Protein AF-A0A950DI48-F1 (afdb_monomer)

Sequence (124 aa):
MPILVRPEGGKWQRANDVQFVAEAELQKMLYEAPELVSQDRPAVFIKEAGLPGSGYTDLLGIDSEGNVLIVETKLAKDPEVRRKVIGQILEYAAYLWKMSFHEFDGIFRAKKGSRLPNFGLTKT

Radius of gyration: 17.04 Å; Cα contacts (8 Å, |Δi|>4): 147; chains: 1; bounding box: 50×27×45 Å

Foldseek 3Di:
DWDWDADVVGDIDTDPPDDDPDLVVVLVVCQVPVCVVVVPFDKHWFAQQQQVPLGTFRIWMATLQGDTDGDHGDRPPDVVRVVVVVVSVVSVCVSCPPDDPVVVQVSVCVGVVDGDDCSVPDDD

Nearest PDB structures (foldseek):
  5gkh-assembly1_B  TM=6.323E-01  e=1.831E-02  Thermococcus kodakarensis KOD1
  9bkj-assembly1_R  TM=3.303E-01  e=6.992E+00  Homo sapiens
  1hpu-assembly2_B  TM=2.999E-01  e=6.992E+00  Escherichia coli

Structure (mmCIF, N/CA/C/O backbone):
data_AF-A0A950DI48-F1
#
_entry.id   AF-A0A950DI48-F1
#
loop_
_atom_site.group_PDB
_atom_site.id
_atom_site.type_symbol
_atom_site.label_atom_id
_atom_site.label_alt_id
_atom_site.label_comp_id
_atom_site.label_asym_id
_atom_site.label_entity_id
_atom_site.label_seq_id
_atom_site.pdbx_PDB_ins_code
_atom_site.Cartn_x
_atom_site.Cartn_y
_atom_site.Cartn_z
_atom_site.occupancy
_atom_site.B_iso_or_equiv
_atom_site.auth_seq_id
_atom_site.auth_comp_id
_atom_site.auth_asym_id
_atom_site.auth_atom_id
_atom_site.pdbx_PDB_model_num
ATOM 1 N N . MET A 1 1 ? -19.616 6.322 15.580 1.00 55.53 1 MET A N 1
ATOM 2 C CA . MET A 1 1 ? -20.819 6.198 14.728 1.00 55.53 1 MET A CA 1
ATOM 3 C C . MET A 1 1 ? -21.132 4.712 14.615 1.00 55.53 1 MET A C 1
ATOM 5 O O . MET A 1 1 ? -20.210 3.987 14.276 1.00 55.53 1 MET A O 1
ATOM 9 N N . PRO A 1 2 ? -22.320 4.218 15.004 1.00 71.31 2 PRO A N 1
ATOM 10 C CA . PRO A 1 2 ? -22.604 2.783 14.972 1.00 71.31 2 PRO A CA 1
ATOM 11 C C . PRO A 1 2 ? -22.914 2.313 13.543 1.00 71.31 2 PRO A C 1
ATOM 13 O O . PRO A 1 2 ? -23.786 2.880 12.890 1.00 71.31 2 PRO A O 1
ATOM 16 N N . ILE A 1 3 ? -22.221 1.272 13.078 1.00 79.88 3 ILE A N 1
ATOM 17 C CA . ILE A 1 3 ? -22.550 0.569 11.830 1.00 79.88 3 ILE A CA 1
ATOM 18 C C . ILE A 1 3 ? -23.556 -0.544 12.164 1.00 79.88 3 ILE A C 1
ATOM 20 O O . ILE A 1 3 ? -23.401 -1.251 13.161 1.00 79.88 3 ILE A O 1
ATOM 24 N N . LEU A 1 4 ? -24.609 -0.686 11.356 1.00 87.25 4 LEU A N 1
ATOM 25 C CA . LEU A 1 4 ? -25.607 -1.755 11.464 1.00 87.25 4 LEU A CA 1
ATOM 26 C C . LEU A 1 4 ? -25.509 -2.646 10.222 1.00 87.25 4 LEU A C 1
ATOM 28 O O . LEU A 1 4 ? -25.507 -2.144 9.102 1.00 87.25 4 LEU A O 1
ATOM 32 N N . VAL A 1 5 ? -25.456 -3.961 10.420 1.00 87.00 5 VAL A N 1
ATOM 33 C CA . VAL A 1 5 ? -25.380 -4.971 9.355 1.00 87.00 5 VAL A CA 1
ATOM 34 C C . VAL A 1 5 ? -26.619 -5.855 9.420 1.00 87.00 5 VAL A C 1
ATOM 36 O O . VAL A 1 5 ? -27.112 -6.165 10.506 1.00 87.00 5 VAL A O 1
ATOM 39 N N . ARG A 1 6 ? -27.134 -6.279 8.267 1.00 89.62 6 ARG A N 1
ATOM 40 C CA . ARG A 1 6 ? -28.254 -7.219 8.177 1.00 89.62 6 ARG A CA 1
ATOM 41 C C . ARG A 1 6 ? -2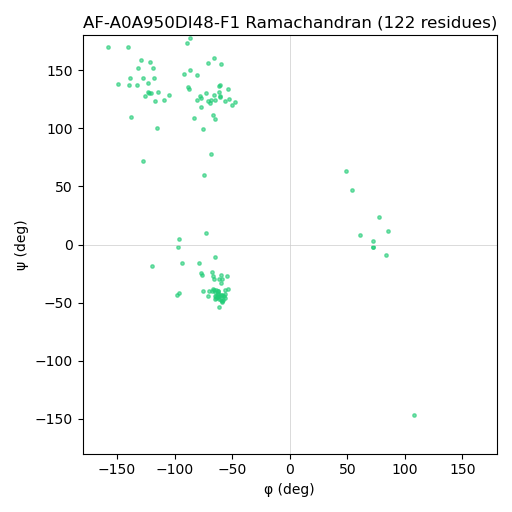7.965 -8.240 7.074 1.00 89.62 6 ARG A C 1
ATOM 43 O O . ARG A 1 6 ? -28.001 -7.856 5.907 1.00 89.62 6 ARG A O 1
ATOM 50 N N . PRO A 1 7 ? -27.701 -9.511 7.416 1.00 81.50 7 PRO A N 1
ATOM 51 C CA . PRO A 1 7 ? -27.660 -10.591 6.433 1.00 81.50 7 PRO A CA 1
ATOM 52 C C . PRO A 1 7 ? -29.015 -10.722 5.725 1.00 81.50 7 PRO A C 1
ATOM 54 O O . PRO A 1 7 ? -30.042 -10.342 6.294 1.00 81.50 7 PRO A O 1
ATOM 57 N N . GLU A 1 8 ? -29.047 -11.258 4.506 1.00 83.06 8 GLU A N 1
ATOM 58 C CA . GLU A 1 8 ? -30.297 -11.447 3.759 1.00 83.06 8 GLU A CA 1
ATOM 59 C C . GLU A 1 8 ? -31.341 -12.217 4.594 1.00 83.06 8 GLU A C 1
ATOM 61 O O . GLU A 1 8 ? -31.054 -13.271 5.155 1.00 83.06 8 GLU A O 1
ATOM 66 N N . GLY A 1 9 ? -32.540 -11.642 4.755 1.00 85.31 9 GLY A N 1
ATOM 67 C CA . GLY A 1 9 ? -33.616 -12.202 5.592 1.00 85.31 9 GLY A CA 1
ATOM 68 C C . GLY A 1 9 ? -33.405 -12.124 7.117 1.00 85.31 9 GLY A C 1
ATOM 69 O O . GLY A 1 9 ? -34.287 -12.526 7.875 1.00 85.31 9 GLY A O 1
ATOM 70 N N . GLY A 1 10 ? -32.270 -11.601 7.588 1.00 87.62 10 GLY A N 1
ATOM 71 C CA . GLY A 1 10 ? -31.908 -11.520 9.005 1.00 87.62 10 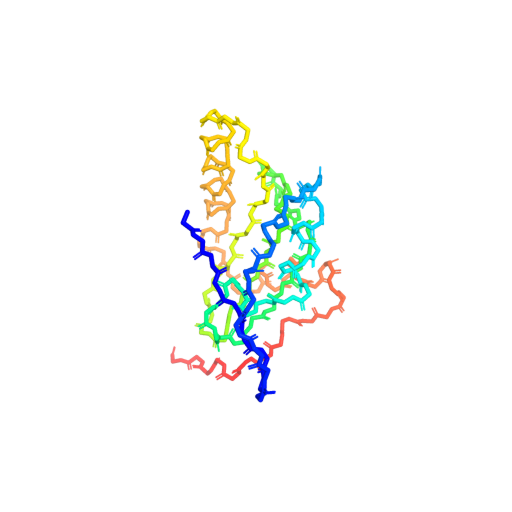GLY A CA 1
ATOM 72 C C . GLY A 1 10 ? -32.419 -10.272 9.735 1.00 87.62 10 GLY A C 1
ATOM 73 O O . GLY A 1 10 ? -33.024 -9.366 9.159 1.00 87.62 10 GLY A O 1
ATOM 74 N N . LYS A 1 11 ? -32.139 -10.197 11.041 1.00 88.00 11 LYS A N 1
ATOM 75 C CA . LYS A 1 11 ? -32.386 -8.997 11.860 1.00 88.00 11 LYS A CA 1
ATOM 76 C C . LYS A 1 11 ? -31.200 -8.036 11.775 1.00 88.00 11 LYS A C 1
ATOM 78 O O . LYS A 1 11 ? -30.062 -8.465 11.602 1.00 88.00 11 LYS A O 1
ATOM 83 N N . TRP A 1 12 ? -31.472 -6.738 11.914 1.00 88.56 12 TRP A N 1
ATOM 84 C CA . TRP A 1 12 ? -30.420 -5.734 12.068 1.00 88.56 12 TRP A CA 1
ATOM 85 C C . TRP A 1 12 ? -29.596 -6.030 13.320 1.00 88.56 12 TRP A C 1
ATOM 87 O O . TRP A 1 12 ? -30.149 -6.174 14.411 1.00 88.56 12 TRP A O 1
ATOM 97 N N . GLN A 1 13 ? -28.280 -6.094 13.158 1.00 88.19 13 GLN A N 1
ATOM 98 C CA . GLN A 1 13 ? -27.317 -6.282 14.234 1.00 88.19 13 GLN A CA 1
ATOM 99 C C . GLN A 1 13 ? -26.254 -5.194 14.161 1.00 88.19 13 GLN A C 1
ATOM 101 O O . GLN A 1 13 ? -25.862 -4.757 13.079 1.00 88.19 13 GLN A O 1
ATOM 106 N N . ARG A 1 14 ? -25.791 -4.725 15.319 1.00 80.62 14 ARG A N 1
ATOM 107 C CA . ARG A 1 14 ? -24.672 -3.786 15.371 1.00 80.62 14 ARG A CA 1
ATOM 108 C C . ARG A 1 14 ? -23.424 -4.499 14.870 1.00 80.62 14 ARG A C 1
ATOM 110 O O . ARG A 1 14 ? -23.127 -5.597 15.333 1.00 80.62 14 ARG A O 1
ATOM 117 N N . ALA A 1 15 ? -22.730 -3.891 13.915 1.00 79.25 15 ALA A N 1
ATOM 118 C CA . ALA A 1 15 ? -21.405 -4.348 13.548 1.00 79.25 15 ALA A CA 1
ATOM 119 C C . ALA A 1 15 ? -20.530 -4.222 14.794 1.00 79.25 15 ALA A C 1
ATOM 121 O O . ALA A 1 15 ? -20.504 -3.164 15.432 1.00 79.25 15 ALA A O 1
ATOM 122 N N . ASN A 1 16 ? -19.860 -5.307 15.164 1.00 66.81 16 ASN A N 1
ATOM 123 C CA . ASN A 1 16 ? -18.822 -5.210 16.171 1.00 66.81 16 ASN A CA 1
ATOM 124 C C . ASN A 1 16 ? -17.652 -4.467 15.532 1.00 66.81 16 ASN A C 1
ATOM 126 O O . ASN A 1 16 ? -17.155 -4.891 14.489 1.00 66.81 16 ASN A O 1
ATOM 130 N N . ASP A 1 17 ? -17.229 -3.369 16.154 1.00 57.84 17 ASP A N 1
ATOM 131 C CA . ASP A 1 17 ? -15.962 -2.744 15.802 1.00 57.84 17 ASP A CA 1
ATOM 132 C C . ASP A 1 17 ? -14.860 -3.744 16.160 1.00 57.84 17 ASP A C 1
ATOM 134 O O . ASP A 1 17 ? -14.591 -4.004 17.335 1.00 57.84 17 ASP A O 1
ATOM 138 N N . VAL A 1 18 ? -14.250 -4.348 15.144 1.00 61.12 18 VAL A N 1
ATOM 139 C CA . VAL A 1 18 ? -13.058 -5.168 15.339 1.00 61.12 18 VAL A CA 1
ATOM 140 C C . VAL A 1 18 ? -11.882 -4.209 15.375 1.00 61.12 18 VAL A C 1
ATOM 142 O O . VAL A 1 18 ? -11.523 -3.597 14.371 1.00 61.12 18 VAL A O 1
ATOM 145 N N . GLN A 1 19 ? -11.295 -4.041 16.555 1.00 53.81 19 GLN A N 1
ATOM 146 C CA . GLN A 1 19 ? -9.989 -3.409 16.646 1.00 53.81 19 GLN A CA 1
ATOM 147 C C . GLN A 1 19 ? -8.948 -4.438 16.221 1.00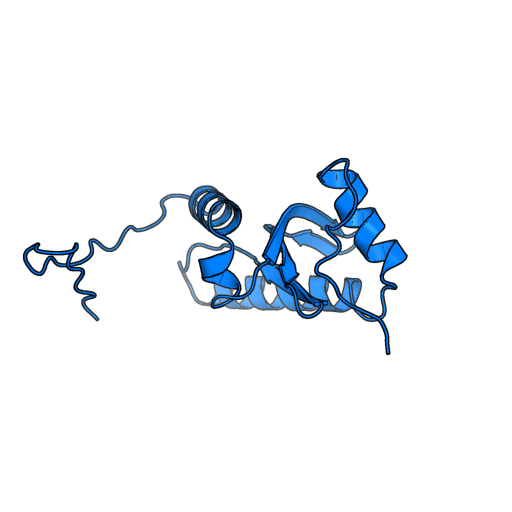 53.81 19 GLN A C 1
ATOM 149 O O . GLN A 1 19 ? -8.825 -5.488 16.850 1.00 53.81 19 GLN A O 1
ATOM 154 N N . PHE A 1 20 ? -8.212 -4.144 15.152 1.00 60.78 20 PHE A N 1
ATOM 155 C CA . PHE A 1 20 ? -7.094 -4.982 14.739 1.00 60.78 20 PHE A CA 1
ATOM 156 C C . PHE A 1 20 ? -6.015 -4.930 15.813 1.00 60.78 20 PHE A C 1
ATOM 158 O O . PHE A 1 20 ? -5.553 -3.852 16.193 1.00 60.78 20 PHE A O 1
ATOM 165 N N . VAL A 1 21 ? -5.622 -6.096 16.317 1.00 62.28 21 VAL A N 1
ATOM 166 C CA . VAL A 1 21 ? -4.605 -6.185 17.374 1.00 62.28 21 VAL A CA 1
ATOM 167 C C . VAL A 1 21 ? -3.209 -5.950 16.782 1.00 62.28 21 VAL A C 1
ATOM 169 O O . VAL A 1 21 ? -2.318 -5.452 17.471 1.00 62.28 21 VAL A O 1
ATOM 172 N N . ALA A 1 22 ? -3.031 -6.242 15.488 1.00 78.94 22 ALA A N 1
ATOM 173 C CA . ALA A 1 22 ? -1.776 -6.081 14.766 1.00 78.94 22 ALA A CA 1
ATOM 174 C C . ALA A 1 22 ? -1.985 -5.508 13.355 1.00 78.94 22 ALA A C 1
ATOM 176 O O . ALA A 1 22 ? -2.925 -5.868 12.652 1.00 78.94 22 ALA A O 1
ATOM 177 N N . GLU A 1 23 ? -1.053 -4.661 12.916 1.00 87.62 23 GLU A N 1
ATOM 178 C CA . GLU A 1 23 ? -1.020 -4.062 11.568 1.00 87.62 23 GLU A CA 1
ATOM 179 C C . GLU A 1 23 ? -1.022 -5.147 10.476 1.00 87.62 23 GLU A C 1
ATOM 181 O O . GLU A 1 23 ? -1.784 -5.068 9.515 1.00 87.62 23 GLU A O 1
ATOM 186 N N . ALA A 1 24 ? -0.293 -6.241 10.716 1.00 88.94 24 ALA A N 1
ATOM 187 C CA . ALA A 1 24 ? -0.238 -7.405 9.834 1.00 88.94 24 ALA A CA 1
ATOM 188 C C . ALA A 1 24 ? -1.605 -8.074 9.589 1.00 88.94 24 ALA A C 1
ATOM 190 O O . ALA A 1 24 ? -1.825 -8.665 8.532 1.00 88.94 24 ALA A O 1
ATOM 191 N N . GLU A 1 25 ? -2.535 -8.001 10.547 1.00 90.50 25 GLU A N 1
ATOM 192 C CA . GLU A 1 25 ? -3.878 -8.564 10.383 1.00 90.50 25 GLU A CA 1
ATOM 193 C C . GLU A 1 25 ? -4.699 -7.733 9.392 1.00 90.50 25 GLU A C 1
ATOM 195 O O . GLU A 1 25 ? -5.307 -8.288 8.475 1.00 90.50 25 GLU A O 1
ATOM 200 N N . LEU A 1 26 ? -4.638 -6.403 9.513 1.00 90.81 26 LEU A N 1
ATOM 201 C CA . LEU A 1 26 ? -5.266 -5.490 8.561 1.00 90.81 26 LEU A CA 1
ATOM 202 C C . LEU A 1 26 ? -4.627 -5.615 7.171 1.00 90.81 26 LEU A C 1
ATOM 204 O O . LEU A 1 26 ? -5.344 -5.721 6.180 1.00 90.81 26 LEU A O 1
ATOM 208 N N . GLN A 1 27 ? -3.295 -5.678 7.083 1.00 93.81 27 GLN A N 1
ATOM 209 C CA . GLN A 1 27 ? -2.588 -5.910 5.819 1.00 93.81 27 GLN A CA 1
ATOM 210 C C . GLN A 1 27 ? -3.053 -7.208 5.151 1.00 93.81 27 GLN A C 1
ATOM 212 O O . GLN A 1 27 ? -3.328 -7.233 3.950 1.00 93.81 27 GLN A O 1
ATOM 217 N N . LYS A 1 28 ? -3.152 -8.297 5.923 1.00 93.19 28 LYS A N 1
ATOM 218 C CA . LYS A 1 28 ? -3.627 -9.587 5.419 1.00 93.19 28 LYS A CA 1
ATOM 219 C C . LYS A 1 28 ? -5.060 -9.481 4.900 1.00 93.19 28 LYS A C 1
ATOM 221 O O . LYS A 1 28 ? -5.308 -9.941 3.791 1.00 93.19 28 LYS A O 1
ATOM 226 N N . MET A 1 29 ? -5.960 -8.852 5.653 1.00 92.00 29 MET A N 1
ATOM 227 C CA . MET A 1 29 ? -7.352 -8.657 5.242 1.00 92.00 29 MET A CA 1
ATOM 228 C C . MET A 1 29 ? -7.457 -7.867 3.934 1.00 92.00 29 MET A C 1
ATOM 230 O O . MET A 1 29 ? -8.133 -8.308 3.014 1.00 92.00 29 MET A O 1
ATOM 234 N N . LEU A 1 30 ? -6.760 -6.733 3.822 1.00 92.88 30 LEU A N 1
ATOM 235 C CA . LEU A 1 30 ? -6.793 -5.899 2.615 1.00 92.88 30 LEU A CA 1
ATOM 236 C C . LEU A 1 30 ? -6.171 -6.601 1.400 1.00 92.88 30 LEU A C 1
ATOM 238 O O . LEU A 1 30 ? -6.583 -6.366 0.269 1.00 92.88 30 LEU A O 1
ATOM 242 N N . TYR A 1 31 ? -5.198 -7.487 1.623 1.00 93.25 31 TYR A N 1
ATOM 243 C CA . TYR A 1 31 ? -4.652 -8.336 0.567 1.00 93.25 31 TYR A CA 1
ATOM 244 C C . TYR A 1 31 ? -5.639 -9.412 0.096 1.00 93.25 31 TYR A C 1
ATOM 246 O O . TYR A 1 31 ? -5.687 -9.720 -1.093 1.00 93.25 31 TYR A O 1
ATOM 254 N N . GLU A 1 32 ? -6.379 -10.017 1.028 1.00 93.12 32 GLU A N 1
ATOM 255 C CA . GLU A 1 32 ? -7.356 -11.077 0.749 1.00 93.12 32 GLU A CA 1
ATOM 256 C C . GLU A 1 32 ? -8.668 -10.533 0.166 1.00 93.12 32 GLU A C 1
ATOM 258 O O . GLU A 1 32 ? -9.328 -11.254 -0.577 1.00 93.12 32 GLU A O 1
ATOM 263 N N . ALA A 1 33 ? -8.993 -9.266 0.437 1.00 91.69 33 ALA A N 1
ATOM 264 C CA . ALA A 1 33 ? -10.163 -8.555 -0.077 1.00 91.69 33 ALA A CA 1
ATOM 265 C C . ALA A 1 33 ? -9.780 -7.203 -0.736 1.00 91.69 33 ALA A C 1
ATOM 267 O O . ALA A 1 33 ? -10.044 -6.134 -0.167 1.00 91.69 33 ALA A O 1
ATOM 268 N N . PRO A 1 34 ? -9.136 -7.213 -1.925 1.00 90.44 34 PRO A N 1
ATOM 269 C CA . PRO A 1 34 ? -8.719 -6.007 -2.658 1.00 90.44 34 PRO A CA 1
ATOM 270 C C . PRO A 1 34 ? -9.834 -4.987 -2.934 1.00 90.44 34 PRO A C 1
ATOM 272 O O . PRO A 1 34 ? -9.564 -3.788 -3.067 1.00 90.44 34 PRO A O 1
ATOM 275 N N . GLU A 1 35 ? -11.082 -5.440 -3.027 1.00 88.88 35 GLU A N 1
ATOM 276 C CA . GLU A 1 35 ? -12.279 -4.624 -3.244 1.00 88.88 35 GLU A CA 1
ATOM 277 C C . GLU A 1 35 ? -12.497 -3.587 -2.133 1.00 88.88 35 GLU A C 1
ATOM 279 O O . GLU A 1 35 ? -13.031 -2.508 -2.392 1.00 88.88 35 GLU A O 1
ATOM 284 N N . LEU A 1 36 ? -11.994 -3.855 -0.921 1.00 89.62 36 LEU A N 1
ATOM 285 C CA . LEU A 1 36 ? -12.043 -2.917 0.204 1.00 89.62 36 LEU A CA 1
ATOM 286 C C . LEU A 1 36 ? -11.167 -1.677 -0.019 1.00 89.62 36 LEU A C 1
ATOM 288 O O . LEU A 1 36 ? -11.410 -0.635 0.586 1.00 89.62 36 LEU A O 1
ATOM 292 N N . VAL A 1 37 ? -10.144 -1.783 -0.872 1.00 90.25 37 VAL A N 1
ATOM 293 C CA . VAL A 1 37 ?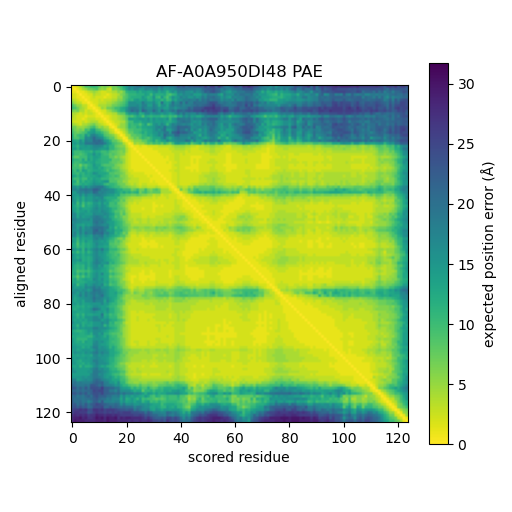 -9.237 -0.677 -1.219 1.00 90.25 37 VAL A CA 1
ATOM 294 C C . VAL A 1 37 ? -9.673 0.001 -2.516 1.00 90.25 37 VAL A C 1
ATOM 296 O O . VAL A 1 37 ? -9.630 1.223 -2.630 1.00 90.25 37 VAL A O 1
ATOM 299 N N . SER A 1 38 ? -10.077 -0.797 -3.500 1.00 85.44 38 SER A N 1
ATOM 300 C CA . SER A 1 38 ? -10.239 -0.376 -4.896 1.00 85.44 38 SER A CA 1
ATOM 301 C C . SER A 1 38 ? -11.668 0.016 -5.293 1.00 85.44 38 SER A C 1
ATOM 303 O O . SER A 1 38 ? -11.890 0.336 -6.458 1.00 85.44 38 SER A O 1
ATOM 305 N N . GLN A 1 39 ? -12.613 0.049 -4.341 1.00 79.06 39 GLN A N 1
ATOM 306 C CA . GLN A 1 39 ? -13.994 0.526 -4.535 1.00 79.06 39 GLN A CA 1
ATOM 307 C C . GLN A 1 39 ? -14.655 -0.090 -5.784 1.00 79.06 39 GLN A C 1
ATOM 309 O O . GLN A 1 39 ? -14.974 0.607 -6.744 1.00 79.06 39 GLN A O 1
ATOM 314 N N . ASP A 1 40 ? -14.814 -1.416 -5.768 1.00 78.62 40 ASP A N 1
ATOM 315 C CA . ASP A 1 40 ? -15.442 -2.242 -6.819 1.00 78.62 40 ASP A CA 1
ATOM 316 C C . ASP A 1 40 ? -14.648 -2.427 -8.123 1.00 78.62 40 ASP A C 1
ATOM 318 O O . ASP A 1 40 ? -15.106 -3.111 -9.044 1.00 78.62 40 ASP A O 1
ATOM 322 N N . ARG A 1 41 ? -13.428 -1.893 -8.217 1.00 86.62 41 ARG A N 1
ATOM 323 C CA . ARG A 1 41 ? -12.539 -2.178 -9.350 1.00 86.62 41 ARG A CA 1
ATOM 324 C C . ARG A 1 41 ? -11.720 -3.434 -9.078 1.00 86.62 41 ARG A C 1
ATOM 326 O O . ARG A 1 41 ? -11.123 -3.543 -8.013 1.00 86.62 41 ARG A O 1
ATOM 333 N N . PRO A 1 42 ? -11.602 -4.373 -10.029 1.00 89.56 42 PRO A N 1
ATOM 334 C CA . PRO A 1 42 ? -10.656 -5.468 -9.886 1.00 89.56 42 PRO A CA 1
ATOM 335 C C . PRO A 1 42 ? -9.241 -4.924 -9.673 1.00 89.56 42 PRO A C 1
ATOM 337 O O . PRO A 1 42 ? -8.731 -4.166 -10.495 1.00 89.56 42 PRO A O 1
ATOM 340 N N . ALA A 1 43 ? -8.602 -5.328 -8.581 1.00 92.25 43 ALA A N 1
ATOM 341 C CA . ALA A 1 43 ? -7.236 -4.944 -8.266 1.00 92.25 43 ALA A CA 1
ATOM 342 C C . ALA A 1 43 ? -6.410 -6.163 -7.877 1.00 92.25 43 ALA A C 1
ATOM 344 O O . ALA A 1 43 ? -6.915 -7.156 -7.348 1.00 92.25 43 ALA A O 1
ATOM 345 N N . VAL A 1 44 ? -5.110 -6.084 -8.134 1.00 92.31 44 VAL A N 1
ATOM 346 C CA . VAL A 1 44 ? -4.144 -7.078 -7.670 1.00 92.31 44 VAL A CA 1
ATOM 347 C C . VAL A 1 44 ? -3.076 -6.413 -6.841 1.00 92.31 44 VAL A C 1
ATOM 349 O O . VAL A 1 44 ? -2.559 -5.366 -7.210 1.00 92.31 44 VAL A O 1
ATOM 352 N N . PHE A 1 45 ? -2.709 -7.084 -5.756 1.00 94.25 45 PHE A N 1
ATOM 353 C CA . PHE A 1 45 ? -1.681 -6.630 -4.837 1.00 94.25 45 PHE A CA 1
ATOM 354 C C . PHE A 1 45 ? -0.547 -7.649 -4.718 1.00 94.25 45 PHE A C 1
ATOM 356 O O . PHE A 1 45 ? -0.717 -8.853 -4.951 1.00 94.25 45 PHE A O 1
ATOM 363 N N . ILE A 1 46 ? 0.617 -7.152 -4.316 1.00 94.50 46 ILE A N 1
ATOM 364 C CA . ILE A 1 46 ? 1.720 -7.906 -3.722 1.00 94.50 46 ILE A CA 1
ATOM 365 C C . ILE A 1 46 ? 1.978 -7.371 -2.312 1.00 94.50 46 ILE A C 1
ATOM 367 O O . ILE A 1 46 ? 1.716 -6.201 -2.033 1.00 94.50 46 ILE A O 1
ATOM 371 N N . LYS A 1 47 ? 2.494 -8.230 -1.430 1.00 93.75 47 LYS A N 1
ATOM 372 C CA . LYS A 1 47 ? 2.893 -7.845 -0.071 1.00 93.75 47 LYS A CA 1
ATOM 373 C C . LYS A 1 47 ? 4.362 -7.444 -0.035 1.00 93.75 47 LYS A C 1
ATOM 375 O O . LYS A 1 47 ? 5.177 -8.053 -0.738 1.00 93.75 47 LYS A O 1
ATOM 380 N N . GLU A 1 48 ? 4.694 -6.492 0.832 1.00 91.88 48 GLU A N 1
ATOM 381 C CA . GLU A 1 48 ? 6.076 -6.182 1.221 1.00 91.88 48 GLU A CA 1
ATOM 382 C C . GLU A 1 48 ? 6.972 -5.892 0.009 1.00 91.88 48 GLU A C 1
ATOM 384 O O . GLU A 1 48 ? 8.051 -6.475 -0.137 1.00 91.88 48 GLU A O 1
ATOM 389 N N . ALA A 1 49 ? 6.506 -5.060 -0.926 1.00 92.12 49 ALA A N 1
ATOM 390 C CA . ALA A 1 49 ? 7.268 -4.716 -2.122 1.00 92.12 49 ALA A CA 1
ATOM 391 C C . ALA A 1 49 ? 8.473 -3.848 -1.738 1.00 92.12 49 ALA A C 1
ATOM 393 O O . ALA A 1 49 ? 8.309 -2.787 -1.142 1.00 92.12 49 ALA A O 1
ATOM 394 N N . GLY A 1 50 ? 9.682 -4.312 -2.062 1.00 91.62 50 GLY A N 1
ATOM 395 C CA . GLY A 1 50 ? 10.911 -3.577 -1.776 1.00 91.62 50 GLY A CA 1
ATOM 396 C C . GLY A 1 50 ? 11.165 -2.501 -2.823 1.00 91.62 50 GLY A C 1
ATOM 397 O O . GLY A 1 50 ? 11.251 -2.807 -4.011 1.00 91.62 50 GLY A O 1
ATOM 398 N N . LEU A 1 51 ? 11.323 -1.263 -2.368 1.00 92.56 51 LEU A N 1
ATOM 399 C CA . LEU A 1 51 ? 11.638 -0.081 -3.159 1.00 92.56 51 LEU A CA 1
ATOM 400 C C . LEU A 1 51 ? 13.028 0.424 -2.728 1.00 92.56 51 LEU A C 1
ATOM 402 O O . LEU A 1 51 ? 13.164 1.028 -1.659 1.00 92.56 51 LEU A O 1
ATOM 406 N N . PRO A 1 52 ? 14.094 0.118 -3.491 1.00 91.88 52 PRO A N 1
ATOM 407 C CA . PRO A 1 52 ? 15.457 0.534 -3.175 1.00 91.88 52 PRO A CA 1
ATOM 408 C C . PRO A 1 52 ? 15.576 2.018 -2.815 1.00 91.88 52 PRO A C 1
ATOM 410 O O . PRO A 1 52 ? 15.224 2.888 -3.603 1.00 91.88 52 PRO A O 1
ATOM 413 N N . GLY A 1 53 ? 16.104 2.297 -1.622 1.00 90.38 53 GLY A N 1
ATOM 414 C CA . GLY A 1 53 ? 16.252 3.661 -1.107 1.00 90.38 53 GLY A CA 1
ATOM 415 C C . GLY A 1 53 ? 15.001 4.245 -0.444 1.00 90.38 53 GLY A C 1
ATOM 416 O O . GLY A 1 53 ? 15.133 5.273 0.204 1.00 90.38 53 GLY A O 1
ATOM 417 N N . SER A 1 54 ? 13.845 3.580 -0.541 1.00 91.44 54 SER A N 1
ATOM 418 C CA . SER A 1 54 ? 12.570 4.027 0.046 1.00 91.44 54 SER A CA 1
ATOM 419 C C . SER A 1 54 ? 11.985 3.046 1.068 1.00 91.44 54 SER A C 1
ATOM 421 O O . SER A 1 54 ? 11.168 3.433 1.892 1.00 91.44 54 SER A O 1
ATOM 423 N N . GLY A 1 55 ? 12.408 1.777 1.073 1.00 92.56 55 GLY A N 1
ATOM 424 C CA . GLY A 1 55 ? 11.990 0.774 2.061 1.00 92.56 55 GLY A CA 1
ATOM 425 C C . GLY A 1 55 ? 11.039 -0.275 1.488 1.00 92.56 55 GLY A C 1
ATOM 426 O O . GLY A 1 55 ? 11.179 -0.663 0.334 1.00 92.56 55 GLY A O 1
ATOM 427 N N . TYR A 1 56 ? 10.108 -0.775 2.302 1.00 93.12 56 TYR A N 1
ATOM 428 C CA . TYR A 1 56 ? 9.133 -1.794 1.903 1.00 93.12 56 TYR A CA 1
ATOM 429 C C . TYR A 1 56 ? 7.713 -1.278 2.124 1.00 93.12 56 TYR A C 1
ATOM 431 O O . TYR A 1 56 ? 7.423 -0.796 3.213 1.00 93.12 56 TYR A O 1
ATOM 439 N N . THR A 1 57 ? 6.850 -1.391 1.115 1.00 95.12 57 THR A N 1
ATOM 440 C CA . THR A 1 57 ? 5.414 -1.075 1.240 1.00 95.12 57 THR A CA 1
ATOM 441 C C . THR A 1 57 ? 4.671 -2.239 1.884 1.00 95.12 57 THR A C 1
ATOM 443 O O . THR A 1 57 ? 4.948 -3.378 1.499 1.00 95.12 57 THR A O 1
ATOM 446 N N . ASP A 1 58 ? 3.639 -2.009 2.694 1.00 95.50 58 ASP A N 1
ATOM 447 C CA . ASP A 1 58 ? 2.786 -3.117 3.148 1.00 95.50 58 ASP A CA 1
ATOM 448 C C . ASP A 1 58 ? 2.082 -3.819 1.980 1.00 95.50 58 ASP A C 1
ATOM 450 O O . ASP A 1 58 ? 2.233 -5.038 1.820 1.00 95.50 58 ASP A O 1
ATOM 454 N N . LEU A 1 59 ? 1.366 -3.066 1.134 1.00 96.31 59 LEU A N 1
ATOM 455 C CA . LEU A 1 59 ? 0.824 -3.557 -0.136 1.00 96.31 59 LEU A CA 1
ATOM 456 C C . LEU A 1 59 ? 1.116 -2.581 -1.277 1.00 96.31 59 LEU A C 1
ATOM 458 O O . LEU A 1 59 ? 0.909 -1.373 -1.159 1.00 96.31 59 LEU A O 1
ATOM 462 N N . LEU A 1 60 ? 1.510 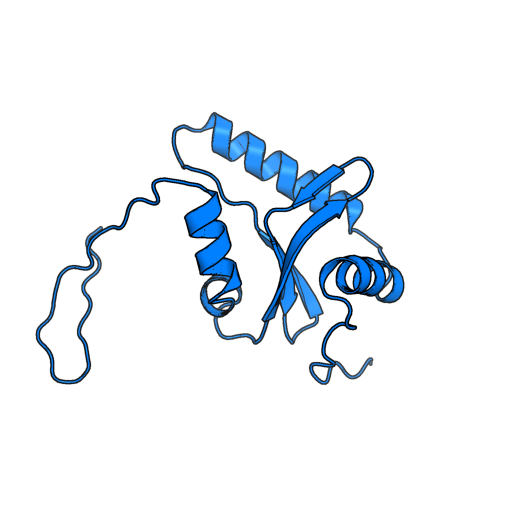-3.144 -2.415 1.00 96.19 60 LEU A N 1
ATOM 463 C CA . LEU A 1 60 ? 1.610 -2.435 -3.686 1.00 96.19 60 LEU A CA 1
ATOM 464 C C . LEU A 1 60 ? 0.695 -3.116 -4.696 1.00 96.19 60 LEU A C 1
ATOM 466 O O . LEU A 1 60 ? 0.723 -4.342 -4.834 1.00 96.19 60 LEU A O 1
ATOM 470 N N . GLY A 1 61 ? -0.127 -2.330 -5.378 1.00 93.94 61 GLY A N 1
ATOM 471 C CA . GLY A 1 61 ? -1.180 -2.826 -6.245 1.00 93.94 61 GLY A CA 1
ATOM 472 C C . GLY A 1 61 ? -1.348 -2.040 -7.529 1.00 93.94 61 GLY A C 1
ATOM 473 O O . GLY A 1 61 ? -0.791 -0.957 -7.708 1.00 93.94 61 GLY A O 1
ATOM 474 N N . ILE A 1 62 ? -2.152 -2.612 -8.414 1.00 93.25 62 ILE A N 1
ATOM 475 C CA . ILE A 1 62 ? -2.674 -1.945 -9.601 1.00 93.25 62 ILE A CA 1
ATOM 476 C C . ILE A 1 62 ? -4.135 -2.351 -9.788 1.00 93.25 62 ILE A C 1
A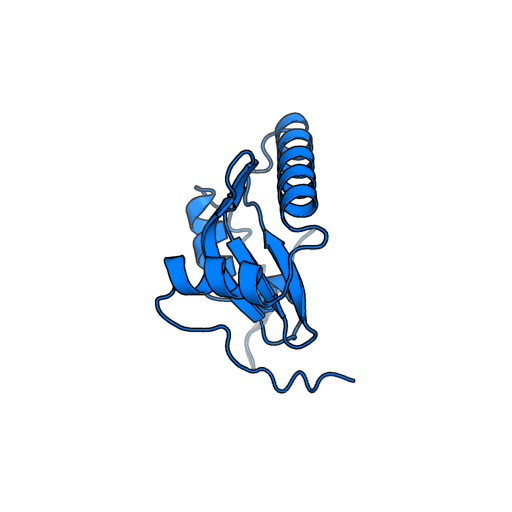TOM 478 O O . ILE A 1 62 ? -4.480 -3.523 -9.591 1.00 93.25 62 ILE A O 1
ATOM 482 N N . ASP A 1 63 ? -4.987 -1.385 -10.119 1.00 92.81 63 ASP A N 1
ATOM 483 C CA . ASP A 1 63 ? -6.380 -1.649 -10.478 1.00 92.81 63 ASP A CA 1
ATOM 484 C C . ASP A 1 63 ? -6.549 -1.897 -11.985 1.00 92.81 63 ASP A C 1
ATOM 486 O O . ASP A 1 63 ? -5.625 -1.749 -12.791 1.00 92.81 63 ASP A O 1
ATOM 490 N N . SER A 1 64 ? -7.760 -2.281 -12.375 1.00 90.06 64 SER A N 1
ATOM 491 C CA . SER A 1 64 ? -8.131 -2.545 -13.762 1.00 90.06 64 SER A CA 1
ATOM 492 C C . SER A 1 64 ? -8.078 -1.321 -14.679 1.00 90.06 64 SER A C 1
ATOM 494 O O . SER A 1 64 ? -8.193 -1.494 -15.886 1.00 90.06 64 SER A O 1
ATOM 496 N N . GLU A 1 65 ? -7.929 -0.106 -14.145 1.00 89.50 65 GLU A N 1
ATOM 497 C CA . GLU A 1 65 ? -7.740 1.134 -14.913 1.00 89.50 65 GLU A CA 1
ATOM 498 C C . GLU A 1 65 ? -6.259 1.529 -15.029 1.00 89.50 65 GLU A C 1
ATOM 500 O O . GLU A 1 65 ? -5.919 2.492 -15.713 1.00 89.50 65 GLU A O 1
ATOM 505 N N . GLY A 1 66 ? -5.359 0.765 -14.407 1.00 88.31 66 GLY A N 1
ATOM 506 C CA . GLY A 1 66 ? -3.929 1.037 -14.413 1.00 88.31 66 GLY A CA 1
ATOM 507 C C . GLY A 1 66 ? -3.482 2.018 -13.329 1.00 88.31 66 GLY A C 1
ATOM 508 O O . GLY A 1 66 ? -2.337 2.471 -13.366 1.00 88.31 66 GLY A O 1
ATOM 509 N N . ASN A 1 67 ? -4.337 2.338 -12.353 1.00 91.50 67 ASN A N 1
ATOM 510 C CA . ASN A 1 67 ? -3.947 3.166 -11.218 1.00 91.50 67 ASN A CA 1
ATOM 511 C C . ASN A 1 67 ? -3.048 2.364 -10.280 1.00 91.50 67 ASN A C 1
ATOM 513 O O . ASN A 1 67 ? -3.391 1.255 -9.870 1.00 91.50 67 ASN A O 1
ATOM 517 N N . VAL A 1 68 ? -1.912 2.949 -9.904 1.00 93.50 68 VAL A N 1
ATOM 518 C CA . VAL A 1 68 ? -1.025 2.375 -8.889 1.00 93.50 68 VAL A CA 1
ATOM 519 C C . VAL A 1 68 ? -1.621 2.628 -7.508 1.00 93.50 68 VAL A C 1
ATOM 521 O O . VAL A 1 68 ? -1.910 3.765 -7.141 1.00 93.50 68 VAL A O 1
ATOM 524 N N . LEU A 1 69 ? -1.776 1.559 -6.735 1.00 95.19 69 LEU A N 1
ATOM 525 C CA . LEU A 1 69 ? -2.319 1.585 -5.383 1.00 95.19 69 LEU A CA 1
ATOM 526 C C . LEU A 1 69 ? -1.193 1.308 -4.388 1.00 95.19 69 LEU A C 1
ATOM 528 O O . LEU A 1 69 ? -0.534 0.274 -4.471 1.00 95.19 69 LEU A O 1
ATOM 532 N N . ILE A 1 70 ? -0.985 2.211 -3.434 1.00 96.62 70 ILE A N 1
ATOM 533 C CA . ILE A 1 70 ? -0.002 2.054 -2.356 1.00 96.62 70 ILE A CA 1
ATOM 534 C C . ILE A 1 70 ? -0.773 2.034 -1.042 1.00 96.62 70 ILE A C 1
ATOM 536 O O . ILE A 1 70 ? -1.525 2.967 -0.755 1.00 96.62 70 ILE A O 1
ATOM 540 N N . VAL A 1 71 ? -0.602 0.977 -0.254 1.00 95.88 71 VAL A N 1
ATOM 541 C CA . VAL A 1 71 ? -1.283 0.816 1.033 1.00 95.88 71 VAL A CA 1
ATOM 542 C C . VAL A 1 71 ? -0.241 0.624 2.118 1.00 95.88 71 VAL A C 1
ATOM 544 O O . VAL A 1 71 ? 0.640 -0.222 1.989 1.00 95.88 71 VAL A O 1
ATOM 547 N N . GLU A 1 72 ? -0.399 1.390 3.193 1.00 95.56 72 GLU A N 1
ATOM 548 C CA . GLU A 1 72 ? 0.366 1.280 4.430 1.00 95.56 72 GLU A CA 1
ATOM 549 C C . GLU A 1 72 ? -0.628 1.130 5.585 1.00 95.56 72 GLU A C 1
ATOM 551 O O . GLU A 1 72 ? -1.577 1.913 5.717 1.00 95.56 72 GLU A O 1
ATOM 556 N N . THR A 1 73 ? -0.440 0.111 6.412 1.00 93.06 73 THR A N 1
ATOM 557 C CA . THR A 1 73 ? -1.322 -0.228 7.524 1.00 93.06 73 THR A CA 1
ATOM 558 C C . THR A 1 73 ? -0.686 0.174 8.841 1.00 93.06 73 THR A C 1
ATOM 560 O O . THR A 1 73 ? 0.461 -0.140 9.146 1.00 93.06 73 THR A O 1
ATOM 563 N N . LYS A 1 74 ? -1.441 0.913 9.654 1.00 90.69 74 LYS A N 1
ATOM 564 C CA . LYS A 1 74 ? -0.918 1.430 10.913 1.00 90.69 74 LYS A CA 1
ATOM 565 C C . LYS A 1 74 ? -2.003 1.548 11.960 1.00 90.69 74 LYS A C 1
ATOM 567 O O . LYS A 1 74 ? -3.108 2.007 11.670 1.00 90.69 74 LYS A O 1
ATOM 572 N N . LEU A 1 75 ? -1.684 1.171 13.194 1.00 86.75 75 LEU A N 1
ATOM 573 C CA . LEU A 1 75 ? -2.601 1.396 14.307 1.00 86.75 75 LEU A CA 1
ATOM 574 C C . LEU A 1 75 ? -2.703 2.901 14.566 1.00 86.75 75 LEU A C 1
ATOM 576 O O . LEU A 1 75 ? -1.695 3.564 14.807 1.00 86.75 75 LEU A O 1
ATOM 580 N N . ALA A 1 76 ? -3.924 3.436 14.549 1.00 81.75 76 ALA A N 1
ATOM 581 C CA . ALA A 1 76 ? -4.208 4.855 14.759 1.00 81.75 76 ALA A CA 1
ATOM 582 C C . ALA A 1 76 ? -4.069 5.260 16.242 1.00 81.75 76 ALA A C 1
ATOM 584 O O . ALA A 1 76 ? -5.027 5.694 16.875 1.00 81.75 76 ALA A O 1
ATOM 585 N N . LYS A 1 77 ? -2.870 5.071 16.805 1.00 80.94 77 LYS A N 1
ATOM 586 C CA . LYS A 1 77 ? -2.563 5.302 18.223 1.00 80.94 77 LYS A CA 1
ATOM 587 C C . LYS A 1 77 ? -2.449 6.788 18.559 1.00 80.94 77 LYS A C 1
ATOM 589 O O . LYS A 1 77 ? -2.930 7.206 19.606 1.00 80.94 77 LYS A O 1
ATOM 594 N N . ASP A 1 78 ? -1.838 7.575 17.673 1.00 85.94 78 ASP A N 1
ATOM 595 C CA . ASP A 1 78 ? -1.638 9.014 17.848 1.00 85.94 78 ASP A CA 1
ATOM 596 C C . ASP A 1 78 ? -1.418 9.744 16.494 1.00 85.94 78 ASP A C 1
ATOM 598 O O . ASP A 1 78 ? -1.266 9.100 15.447 1.00 85.94 78 ASP A O 1
ATOM 602 N N . PRO A 1 79 ? -1.427 11.093 16.469 1.00 88.50 79 PRO A N 1
ATOM 603 C CA . PRO A 1 79 ? -1.233 11.871 15.244 1.00 88.50 79 PRO A CA 1
ATOM 604 C C . PRO A 1 79 ? 0.158 11.778 14.591 1.00 88.50 79 PRO A C 1
ATOM 606 O O . PRO A 1 79 ? 0.242 11.962 13.375 1.00 88.50 79 PRO A O 1
ATOM 609 N N . GLU A 1 80 ? 1.235 11.506 15.336 1.00 91.75 80 GLU A N 1
ATOM 610 C CA . GLU A 1 80 ? 2.592 11.358 14.776 1.00 91.75 80 GLU A CA 1
ATOM 611 C C . GLU A 1 80 ? 2.676 10.139 13.869 1.00 91.75 80 GLU A C 1
ATOM 613 O O . GLU A 1 80 ? 3.241 10.199 12.775 1.00 91.75 80 GLU A O 1
ATOM 618 N N . VAL A 1 81 ? 2.017 9.053 14.269 1.00 90.31 81 VAL A N 1
ATOM 619 C CA . VAL A 1 81 ? 1.903 7.842 13.455 1.00 90.31 81 VAL A CA 1
ATOM 620 C C . VAL A 1 81 ? 1.293 8.155 12.085 1.00 90.31 81 VAL A C 1
ATOM 622 O O . VAL A 1 81 ? 1.805 7.705 11.062 1.00 90.31 81 VAL A O 1
ATOM 625 N N . ARG A 1 82 ? 0.251 8.995 12.031 1.00 90.38 82 ARG A N 1
ATOM 626 C CA . ARG A 1 82 ? -0.357 9.417 10.757 1.00 90.38 82 ARG A CA 1
ATOM 627 C C . ARG A 1 82 ? 0.596 10.246 9.898 1.00 90.38 82 ARG A C 1
ATOM 629 O O . ARG A 1 82 ? 0.633 10.048 8.688 1.00 90.38 82 ARG A O 1
ATOM 636 N N . ARG A 1 83 ? 1.363 11.166 10.496 1.00 94.00 83 ARG A N 1
ATOM 637 C CA . ARG A 1 83 ? 2.364 11.964 9.761 1.00 94.00 83 ARG A CA 1
ATOM 638 C C . ARG A 1 83 ? 3.445 11.074 9.159 1.00 94.00 83 ARG A C 1
ATOM 640 O O . ARG A 1 83 ? 3.809 11.268 8.003 1.00 94.00 83 ARG A O 1
ATOM 647 N N . LYS A 1 84 ? 3.900 10.072 9.915 1.00 93.12 84 LYS A N 1
ATOM 648 C CA . LYS A 1 84 ? 4.863 9.078 9.437 1.00 93.12 84 LYS A CA 1
ATOM 649 C C . LYS A 1 84 ? 4.327 8.301 8.233 1.00 93.12 84 LYS A C 1
ATOM 651 O O . LYS A 1 84 ? 5.019 8.228 7.225 1.00 93.12 84 LYS A O 1
ATOM 656 N N . VAL A 1 85 ? 3.087 7.809 8.307 1.00 94.38 85 VAL A N 1
ATOM 657 C CA . VAL A 1 85 ? 2.438 7.096 7.192 1.00 94.38 85 VAL A CA 1
ATOM 658 C C . VAL A 1 85 ? 2.354 7.974 5.943 1.00 94.38 85 VAL A C 1
ATOM 660 O O . VAL A 1 85 ? 2.688 7.521 4.855 1.00 94.38 85 VAL A O 1
ATOM 663 N N . ILE A 1 86 ? 1.971 9.248 6.081 1.00 95.19 86 ILE A N 1
ATOM 664 C CA . ILE A 1 86 ? 1.934 10.179 4.941 1.00 95.19 86 ILE A CA 1
ATOM 665 C C . ILE A 1 86 ? 3.326 10.326 4.311 1.00 95.19 86 ILE A C 1
ATOM 667 O O . ILE A 1 86 ? 3.442 10.287 3.089 1.00 95.19 86 ILE A O 1
ATOM 671 N N . GLY A 1 87 ? 4.376 10.461 5.128 1.00 96.56 87 GLY A N 1
ATOM 672 C CA . GLY A 1 87 ? 5.758 10.520 4.649 1.00 96.56 87 GLY A CA 1
ATOM 673 C C . GLY A 1 87 ? 6.156 9.279 3.850 1.00 96.56 87 GLY A C 1
ATOM 674 O O . GLY A 1 87 ? 6.651 9.416 2.737 1.00 96.56 87 GLY A O 1
ATOM 675 N N . GLN A 1 88 ? 5.852 8.088 4.373 1.00 96.62 88 GLN A N 1
ATOM 676 C CA . GLN A 1 88 ? 6.105 6.816 3.688 1.00 96.62 88 GLN A CA 1
ATOM 677 C C . GLN A 1 88 ? 5.377 6.747 2.339 1.00 96.62 88 GLN A C 1
ATOM 679 O O . GLN A 1 88 ? 6.001 6.479 1.318 1.00 96.62 88 GLN A O 1
ATOM 684 N N . ILE A 1 89 ? 4.078 7.064 2.301 1.00 97.12 89 ILE A N 1
ATOM 685 C CA . ILE A 1 89 ? 3.296 7.054 1.055 1.00 97.12 89 ILE A CA 1
ATOM 686 C C . ILE A 1 89 ? 3.889 8.011 0.015 1.00 97.12 89 ILE A C 1
ATOM 688 O O . ILE A 1 89 ? 4.000 7.646 -1.155 1.00 97.12 89 ILE A O 1
ATOM 692 N N . LEU A 1 90 ? 4.292 9.219 0.422 1.00 97.69 90 LEU A N 1
ATOM 693 C CA . LEU A 1 90 ? 4.914 10.184 -0.487 1.00 97.69 90 LEU A CA 1
ATOM 694 C C . LEU A 1 90 ? 6.284 9.711 -0.986 1.00 97.69 90 LEU A C 1
ATOM 696 O O . LEU A 1 90 ? 6.596 9.901 -2.158 1.00 97.69 90 LEU A O 1
ATOM 700 N N . GLU A 1 91 ? 7.082 9.079 -0.129 1.00 97.56 91 GLU A N 1
ATOM 701 C CA . GLU A 1 91 ? 8.382 8.514 -0.490 1.00 97.56 91 GLU A CA 1
ATOM 702 C C . GLU A 1 91 ? 8.235 7.368 -1.504 1.00 97.56 91 GLU A C 1
ATOM 704 O O . GLU A 1 91 ? 8.892 7.372 -2.547 1.00 97.56 91 GLU A O 1
ATOM 709 N N . TYR A 1 92 ? 7.304 6.441 -1.265 1.00 97.75 92 TYR A N 1
ATOM 710 C CA . TYR A 1 92 ? 6.985 5.359 -2.199 1.00 97.75 92 TYR A CA 1
ATOM 711 C C . TYR A 1 92 ? 6.453 5.896 -3.530 1.00 97.75 92 TYR A C 1
ATOM 713 O O . TYR A 1 92 ? 6.889 5.463 -4.596 1.00 97.75 92 TYR A O 1
ATOM 721 N N . ALA A 1 93 ? 5.542 6.871 -3.489 1.00 96.88 93 ALA A N 1
ATOM 722 C CA . ALA A 1 93 ? 5.006 7.494 -4.693 1.00 96.88 93 ALA A CA 1
ATOM 723 C C . ALA A 1 93 ? 6.102 8.204 -5.500 1.00 96.88 93 ALA A C 1
ATOM 725 O O . ALA A 1 93 ? 6.122 8.092 -6.724 1.00 96.88 93 ALA A O 1
ATOM 726 N N . ALA A 1 94 ? 7.037 8.887 -4.834 1.00 97.31 94 ALA A N 1
ATOM 727 C CA . ALA A 1 94 ? 8.172 9.530 -5.486 1.00 97.31 94 ALA A CA 1
ATOM 728 C C . ALA A 1 94 ? 9.108 8.513 -6.156 1.00 97.31 94 ALA A C 1
ATOM 730 O O . ALA A 1 94 ? 9.560 8.763 -7.270 1.00 97.31 94 ALA A O 1
ATOM 731 N N . TYR A 1 95 ? 9.353 7.361 -5.522 1.00 96.81 95 TYR A N 1
ATOM 732 C CA . TYR A 1 95 ? 10.132 6.271 -6.118 1.00 96.81 95 TYR A CA 1
ATOM 733 C C . TYR A 1 95 ? 9.468 5.700 -7.381 1.00 96.81 95 TYR A C 1
ATOM 735 O O . TYR A 1 95 ? 10.133 5.434 -8.379 1.00 96.81 95 TYR A O 1
ATOM 743 N N . LEU A 1 96 ? 8.146 5.515 -7.344 1.00 95.69 96 LEU A N 1
ATOM 744 C CA . LEU A 1 96 ? 7.369 4.949 -8.452 1.00 95.69 96 LEU A CA 1
ATOM 745 C C . LEU A 1 96 ? 7.081 5.970 -9.565 1.00 95.69 96 LEU A C 1
ATOM 747 O O . LEU A 1 96 ? 6.693 5.600 -10.675 1.00 95.69 96 LEU A O 1
ATOM 751 N N . TRP A 1 97 ? 7.252 7.261 -9.290 1.00 95.44 97 TRP A N 1
ATOM 752 C CA . TRP A 1 97 ? 6.961 8.327 -10.237 1.00 95.44 97 TRP A CA 1
ATOM 753 C C . TRP A 1 97 ? 7.823 8.214 -11.499 1.00 95.44 97 TRP A C 1
ATOM 755 O O . TRP A 1 97 ? 9.043 8.092 -11.430 1.00 95.44 97 TRP A O 1
ATOM 765 N N . LYS A 1 98 ? 7.178 8.302 -12.671 1.00 93.88 98 LYS A N 1
ATOM 766 C CA . LYS A 1 98 ? 7.794 8.135 -14.006 1.00 93.88 98 LYS A CA 1
ATOM 767 C C . LYS A 1 98 ? 8.436 6.769 -14.269 1.00 93.88 98 LYS A C 1
ATOM 769 O O . LYS A 1 98 ? 9.063 6.604 -15.316 1.00 93.88 98 LYS A O 1
ATOM 774 N N . MET A 1 99 ? 8.250 5.794 -13.383 1.00 94.12 99 MET A N 1
ATOM 775 C CA . MET A 1 99 ? 8.648 4.419 -13.644 1.00 94.12 99 MET A CA 1
ATOM 776 C C . MET A 1 99 ? 7.878 3.879 -14.853 1.00 94.12 99 MET A C 1
ATOM 778 O O . MET A 1 99 ? 6.672 4.094 -14.997 1.00 94.12 99 MET A O 1
ATOM 782 N N . SER A 1 100 ? 8.570 3.181 -15.746 1.00 91.81 100 SER A N 1
ATOM 783 C CA . SER A 1 100 ? 7.920 2.518 -16.869 1.00 91.81 100 SER A CA 1
ATOM 784 C C . SER A 1 100 ? 7.103 1.316 -16.393 1.00 91.81 100 SER A C 1
ATOM 786 O O . SER A 1 100 ? 7.408 0.679 -15.384 1.00 91.81 100 SER A O 1
ATOM 788 N N . PHE A 1 101 ? 6.100 0.929 -17.183 1.00 89.31 101 PHE A N 1
ATOM 789 C CA . PHE A 1 101 ? 5.332 -0.290 -16.918 1.00 89.31 101 PHE A CA 1
ATOM 790 C C . PHE A 1 101 ? 6.226 -1.534 -16.777 1.00 89.31 101 PHE A C 1
ATOM 792 O O . PHE A 1 101 ? 5.958 -2.389 -15.941 1.00 89.31 101 PHE A O 1
ATOM 799 N N . HIS A 1 102 ? 7.291 -1.644 -17.578 1.00 89.88 102 HIS A N 1
ATOM 800 C CA . HIS A 1 102 ? 8.183 -2.804 -17.533 1.00 89.88 102 HIS A CA 1
ATOM 801 C C . HIS A 1 102 ? 8.968 -2.879 -16.216 1.00 89.88 102 HIS A C 1
ATOM 803 O O . HIS A 1 102 ? 9.141 -3.963 -15.663 1.00 89.88 102 HIS A O 1
ATOM 809 N N . GLU A 1 103 ? 9.434 -1.740 -15.705 1.00 92.38 103 GLU A N 1
ATOM 810 C CA . GLU A 1 103 ? 10.097 -1.671 -14.399 1.00 92.38 103 GLU A CA 1
ATOM 811 C C . GLU A 1 103 ? 9.122 -2.038 -13.275 1.00 92.38 103 GLU A C 1
ATOM 813 O O . GLU A 1 103 ? 9.446 -2.875 -12.432 1.00 92.38 103 GLU A O 1
ATOM 818 N N . PHE A 1 104 ? 7.897 -1.508 -13.323 1.00 92.25 104 PHE A N 1
ATOM 819 C CA . PHE A 1 104 ? 6.855 -1.814 -12.345 1.00 92.25 104 PHE A CA 1
ATOM 820 C C . PHE A 1 104 ? 6.430 -3.296 -12.367 1.00 92.25 104 PHE A C 1
ATOM 822 O O . PHE A 1 104 ? 6.378 -3.944 -11.320 1.00 92.25 104 PHE A O 1
ATOM 829 N N . ASP A 1 105 ? 6.205 -3.883 -13.550 1.00 91.25 105 ASP A N 1
ATOM 830 C CA . ASP A 1 105 ? 5.948 -5.327 -13.709 1.00 91.25 105 ASP A CA 1
ATOM 831 C C . ASP A 1 105 ? 7.128 -6.163 -13.185 1.00 91.25 105 ASP A C 1
ATOM 833 O O . ASP A 1 105 ? 6.933 -7.232 -12.609 1.00 91.25 105 ASP A O 1
ATOM 837 N N . GLY A 1 106 ? 8.359 -5.657 -13.304 1.00 91.69 106 GLY A N 1
ATOM 838 C CA . GLY A 1 106 ? 9.550 -6.261 -12.707 1.00 91.69 106 GLY A CA 1
ATOM 839 C C . GLY A 1 106 ? 9.440 -6.437 -11.188 1.00 91.69 106 GLY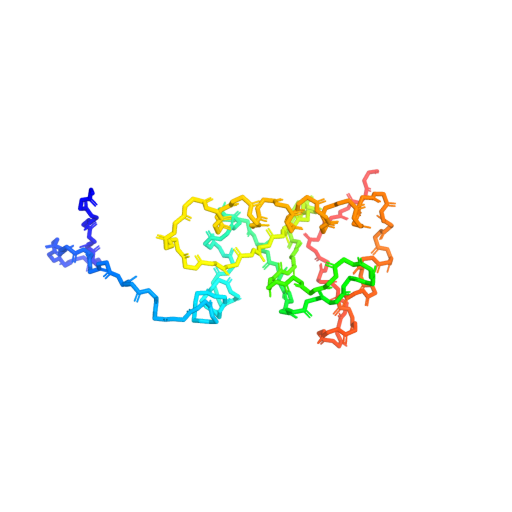 A C 1
ATOM 840 O O . GLY A 1 106 ? 9.744 -7.520 -10.680 1.00 91.69 106 GLY A O 1
ATOM 841 N N . ILE A 1 107 ? 8.939 -5.422 -10.475 1.00 91.81 107 ILE A N 1
ATOM 842 C CA . ILE A 1 107 ? 8.702 -5.478 -9.021 1.00 91.81 107 ILE A CA 1
ATOM 843 C C . ILE A 1 107 ? 7.668 -6.568 -8.697 1.00 91.81 107 ILE A C 1
ATOM 845 O O . ILE A 1 107 ? 7.882 -7.393 -7.804 1.00 91.81 107 ILE A O 1
ATOM 849 N N . PHE A 1 108 ? 6.574 -6.634 -9.463 1.00 89.19 108 PHE A N 1
ATOM 850 C CA . PHE A 1 108 ? 5.538 -7.659 -9.297 1.00 89.19 108 PHE A CA 1
ATOM 851 C C . PHE A 1 108 ? 6.058 -9.071 -9.535 1.00 89.19 108 PHE A C 1
ATOM 853 O O . PHE A 1 108 ? 5.801 -9.972 -8.732 1.00 89.19 108 PHE A O 1
ATOM 860 N N . ARG A 1 109 ? 6.836 -9.267 -10.599 1.00 87.56 109 ARG A N 1
ATOM 861 C CA . ARG A 1 109 ? 7.427 -10.564 -10.936 1.00 87.56 109 ARG A CA 1
ATOM 862 C C . ARG A 1 109 ? 8.376 -11.060 -9.854 1.00 87.56 109 ARG A C 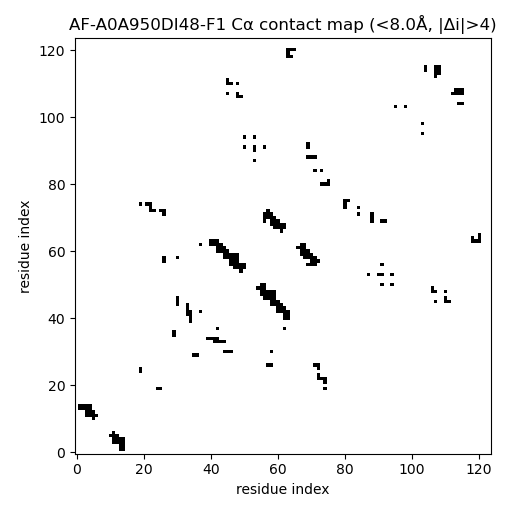1
ATOM 864 O O . ARG A 1 109 ? 8.340 -12.247 -9.538 1.00 87.56 109 ARG A O 1
ATOM 871 N N . ALA A 1 110 ? 9.179 -10.171 -9.271 1.00 85.38 110 ALA A N 1
ATOM 872 C CA . ALA A 1 110 ? 10.115 -10.525 -8.208 1.00 85.38 110 ALA A CA 1
ATOM 873 C C . ALA A 1 110 ? 9.412 -11.084 -6.957 1.00 85.38 110 ALA A C 1
ATOM 875 O O . ALA A 1 110 ? 9.983 -11.922 -6.263 1.00 85.38 110 ALA A O 1
ATOM 876 N N . LYS A 1 111 ? 8.172 -10.657 -6.682 1.00 83.25 111 LYS A N 1
ATOM 877 C CA . LYS A 1 111 ? 7.395 -11.101 -5.513 1.00 83.25 111 LYS A CA 1
ATOM 878 C C . LYS A 1 111 ? 6.399 -12.219 -5.801 1.00 83.25 111 LYS A C 1
ATOM 880 O O . LYS A 1 111 ? 6.280 -13.138 -4.999 1.00 83.25 111 LYS A O 1
ATOM 885 N N . LYS A 1 112 ? 5.657 -12.138 -6.908 1.00 73.50 112 LYS A N 1
ATOM 886 C CA . LYS A 1 112 ? 4.550 -13.059 -7.222 1.00 73.50 112 LYS A CA 1
ATOM 887 C C . LYS A 1 112 ? 4.982 -14.246 -8.089 1.00 73.50 112 LYS A C 1
ATOM 889 O O . LYS A 1 112 ? 4.232 -15.206 -8.215 1.00 73.50 112 LYS A O 1
ATOM 894 N N . GLY A 1 113 ? 6.155 -14.172 -8.726 1.00 71.50 113 GLY A N 1
ATOM 895 C CA . GLY A 1 113 ? 6.637 -15.177 -9.683 1.00 71.50 113 GLY A CA 1
ATOM 896 C C . GLY A 1 113 ? 5.911 -15.166 -11.037 1.00 71.50 113 GLY A C 1
ATOM 897 O O . GLY A 1 113 ? 6.285 -15.907 -11.942 1.00 71.50 113 GLY A O 1
AT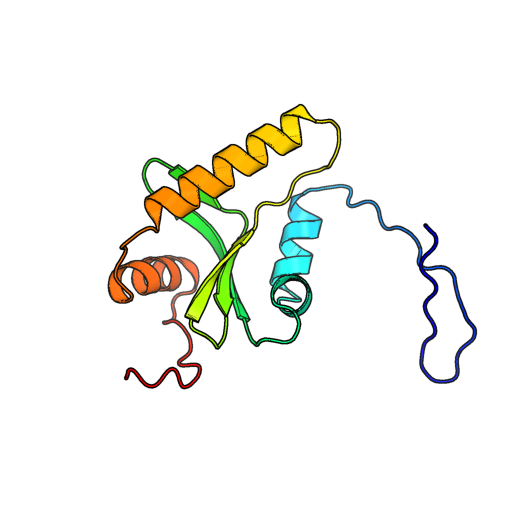OM 898 N N . SER A 1 114 ? 4.902 -14.308 -11.209 1.00 68.75 114 SER A N 1
ATOM 899 C CA . SER A 1 114 ? 4.112 -14.149 -12.433 1.00 68.75 114 SER A CA 1
ATOM 900 C C . SER A 1 114 ? 4.031 -12.678 -12.848 1.00 68.75 114 SER A C 1
ATOM 902 O O . SER A 1 114 ? 4.215 -11.785 -12.023 1.00 68.75 114 SER A O 1
ATOM 904 N N . ARG A 1 115 ? 3.738 -12.426 -14.130 1.00 71.75 115 ARG A N 1
ATOM 905 C CA . ARG A 1 115 ? 3.455 -11.074 -14.645 1.00 71.75 115 ARG A CA 1
ATOM 906 C C . ARG A 1 115 ? 2.169 -10.508 -14.052 1.00 71.75 115 ARG A C 1
ATOM 908 O O . ARG A 1 115 ? 1.308 -11.270 -13.595 1.00 71.75 115 ARG A O 1
ATOM 915 N N . LEU A 1 116 ? 2.031 -9.187 -14.113 1.00 74.94 116 LEU A N 1
ATOM 916 C CA . LEU A 1 116 ? 0.752 -8.528 -13.897 1.00 74.94 116 LEU A CA 1
ATOM 917 C C . LEU A 1 116 ? -0.313 -9.124 -14.836 1.00 74.94 116 LEU A C 1
ATOM 919 O O . LEU A 1 116 ? -0.041 -9.331 -16.024 1.00 74.94 116 LEU A O 1
ATOM 923 N N . PRO A 1 117 ? -1.515 -9.438 -14.321 1.00 68.62 117 PRO A N 1
ATOM 924 C CA . PRO A 1 117 ? -2.611 -9.870 -15.164 1.00 68.62 117 PRO A CA 1
ATOM 925 C C . PRO A 1 117 ? -2.953 -8.768 -16.161 1.00 68.62 117 PRO A C 1
ATOM 927 O O . PRO A 1 117 ? -3.004 -7.585 -15.825 1.00 68.62 117 PRO A O 1
ATOM 930 N N . ASN A 1 118 ? -3.184 -9.169 -17.408 1.00 66.19 118 ASN A N 1
ATOM 931 C CA . ASN A 1 118 ? -3.662 -8.250 -18.422 1.00 66.19 118 ASN A CA 1
ATOM 932 C C . ASN A 1 118 ? -5.150 -7.989 -18.166 1.00 66.19 118 ASN A C 1
ATOM 934 O O . ASN A 1 118 ? -5.990 -8.803 -18.541 1.00 66.19 118 ASN A O 1
ATOM 938 N N . PHE A 1 119 ? -5.473 -6.863 -17.530 1.00 62.28 119 PHE A N 1
ATOM 939 C CA . PHE A 1 119 ? -6.856 -6.437 -17.285 1.00 62.28 119 PHE A CA 1
ATOM 940 C C . PHE A 1 119 ? -7.584 -5.948 -18.550 1.00 62.28 119 PHE A C 1
ATOM 942 O O . PHE A 1 119 ? -8.666 -5.384 -18.454 1.00 62.28 119 PHE A O 1
ATOM 949 N N . GLY A 1 120 ? -7.008 -6.142 -19.741 1.00 51.56 120 GLY A N 1
ATOM 950 C CA . GLY A 1 120 ? -7.564 -5.595 -20.978 1.00 51.56 120 GLY A CA 1
ATOM 951 C C . GLY A 1 120 ? -7.273 -4.104 -21.149 1.00 51.56 120 GLY A C 1
ATOM 952 O O . GLY A 1 120 ? -7.985 -3.432 -21.886 1.00 51.56 120 GLY A O 1
ATOM 953 N N . LEU A 1 121 ? -6.217 -3.594 -20.502 1.00 49.88 121 LEU A N 1
ATOM 954 C CA . LEU A 1 121 ? -5.697 -2.241 -20.701 1.00 49.88 121 LEU A CA 1
ATOM 955 C C . LEU A 1 121 ? -5.089 -2.129 -22.109 1.00 49.88 121 LEU A C 1
ATOM 957 O O . LEU A 1 121 ? -3.876 -2.227 -22.308 1.00 49.88 121 LEU A O 1
ATOM 961 N N . THR A 1 122 ? -5.937 -1.982 -23.123 1.00 38.44 122 THR A N 1
ATOM 962 C CA . THR A 1 122 ? -5.517 -1.623 -24.476 1.00 38.44 122 THR A CA 1
ATOM 963 C C . THR A 1 122 ? -4.961 -0.207 -24.447 1.00 38.44 122 THR A C 1
ATOM 965 O O . THR A 1 122 ? -5.701 0.750 -24.237 1.00 38.44 122 THR A O 1
ATOM 968 N N . LYS A 1 123 ? -3.645 -0.095 -24.654 1.00 41.12 123 LYS A N 1
ATOM 969 C CA . LYS A 1 123 ? -2.956 1.164 -24.946 1.00 41.12 123 LYS A CA 1
ATOM 970 C C . LYS A 1 123 ? -3.679 1.895 -26.085 1.00 41.12 123 LYS A C 1
ATOM 972 O O . LYS A 1 123 ? -3.756 1.348 -27.184 1.00 41.12 123 LYS A O 1
ATOM 977 N N . THR A 1 124 ? -4.165 3.105 -25.826 1.00 38.69 124 THR A N 1
ATOM 978 C CA . THR A 1 124 ? -4.235 4.165 -26.846 1.00 38.69 124 THR A CA 1
ATOM 979 C C . THR A 1 124 ? -2.863 4.782 -27.035 1.00 38.69 124 THR A C 1
ATOM 981 O O . THR A 1 124 ? -2.177 4.973 -26.002 1.00 38.69 124 THR A O 1
#

Mean predicted aligned error: 8.24 Å

pLDDT: mean 85.63, std 13.01, range [38.44, 97.75]

Secondary structure (DSSP, 8-state):
---EE--TT---EEPP----SSHHHHHHHHHH-THHHHTTS-EEEEEEEEETTTEEEEEEEEETT--EEEE------SHHHHHHHHHHHHHHHHHHTT--HHHHHHHHHHHHSSPPP-------

Solvent-accessible surface area (backbone atoms only — not comparable to full-atom values): 7750 Å² total; per-residue (Å²): 135,90,52,74,46,58,60,91,96,54,66,81,38,73,54,76,85,77,78,73,93,44,45,68,56,54,48,49,49,49,65,77,39,38,47,83,77,47,75,81,37,65,50,52,71,44,70,58,44,75,41,92,96,66,48,66,37,56,32,41,31,39,37,53,86,69,50,78,42,80,43,79,64,69,75,88,81,51,73,66,57,54,55,51,50,52,50,51,52,51,46,50,50,58,69,55,54,90,58,50,71,69,60,54,39,48,59,43,28,76,74,70,77,42,73,71,79,82,66,72,75,73,82,129

=== Feature glossary ===
A reading guide for the features in this record.

Start from the sequence.

  · Sequence gives the chain of amino acids in standard one-letter code (A=alanine, C=cysteine, …, Y=tyrosine), read N→C. It is the only feature that is directly encoded by the gene; all structural features are derived from the folded form of this sequence.

Fold it, and you get atomic coordinates and the backbone conformation that goes with them.

  · Structure coordinates are given as an mmCIF _atom_site loop: one row per atom with element, residue name, chain id, sequence number, and x/y/z position in Å. Only the four main-chain atoms per residue are included here; side chains are omitted to keep the record compact.

  · Backbone dihedral angles. Every residue except chain termini has a φ (preceding-C → N → Cα → C) and a ψ (N → Cα → C → next-N). They are reported in degrees following the IUPAC sign convention. Secondary structure is essentially a statement about which (φ, ψ) basin each residue occupies.

  · Eight-state secondary structure (DSSP): H is the canonical α-helix, G the tighter 3₁₀-helix, I the wider π-helix; E/B are β-structure, T and S are turns and bends, and '-' is everything else. DSSP derives these from the pattern of main-chain N–H···O=C hydrogen bonds, not from the sequence.

  · SS3 is a coarse helix/strand/coil call (letters a/b/c) made by the P-SEA algorithm from inter-Cα distances and dihedrals. It is less detailed than DSSP but needs only Cα positions.

Summarize the fold with a handful of shape descriptors and a per-residue structural alphabet.

  · Radius of gyration (Rg) is the root-mean-square distance of Cα atoms from their centroid — a single number for overall size and compactness. A globular domain of N residues has Rg ≈ 2.2·N^0.38 Å; an extended or disordered chain has a much larger Rg. The Cα contact count is the number of residue pairs whose Cα atoms are within 8 Å and are more than four positions apart in sequence — a standard proxy for tertiary packing density. The bounding box is the smallest axis-aligned box enclosing all Cα atoms.

  · 3Di is Foldseek's structural alphabet. Each residue is assigned one of twenty discrete states based on how its Cα sits relative to its spatial (not sequential) neighbors. Aligning 3Di strings finds structural homologs roughly as well as full 3D superposition, but orders of magnitude faster.

  · Solvent-accessible surface area (SASA) is the area in Å² traced out by the centre of a 1.4 Å probe sphere (a water molecule) rolled over the protein's van der Waals surface (Shrake–Rupley / Lee–Richards construction). Buried residues have near-zero SASA; fully exposed residues can exceed 200 Å². The total SASA scales roughly with the number of surface residues.

Ask how reliable the model is.

  · For AlphaFold models, the B-factor field carries pLDDT — the model's own estimate of local accuracy on a 0–100 scale. Regions with pLDDT<50 should be treated as essentially unmodeled; they often correspond to intrinsically disordered segments.

  · For experimental (PDB) structures, the B-factor (temperature factor) quantifies the positional spread of each atom in the crystal — a combination of thermal vibration and static disorder — in units of Å². High B-factors mark flexible loops or poorly resolved regions; low B-factors mark the rigid, well-ordered core.

  · Predicted Aligned Error (PAE) is an AlphaFold confidence matrix: entry (i, j) is the expected error in the position of residue j, in ångströms, when the prediction is superimposed on the true structure at residue i. Low PAE within a block of residues means that block is internally rigid and well-predicted; high PAE between two blocks means their relative placement is uncertain even if each block individually is confident.

Place it in context: what it resembles, what it is annotated as, and how it looks.

  · Structural nearest neighbors (via Foldseek easy-search vs the PDB). Reported per hit: target PDB id, E-value, and alignment TM-score. A TM-score above ~0.5 is the conventional threshold for 'same fold'.

  · Functional annotations link the protein to curated databases. InterPro entries identify conserved domains and families by matching the sequence against member-database signatures (Pfam, PROSITE, CDD, …). Gene Ontology (GO) terms describe molecular function, biological process, and cellular component in a controlled vocabulary. CATH places the structure in a hierarchical fold classification (Class/Architecture/Topology/Homologous-superfamily). The organism is the source species.

  · The contact map is a binary N×N matrix image: pixel (i, j) is dark where Cα_i and Cα_j are within 8 Å and |i−j|>4. Because the |i−j|>4 filter removes local helical contacts, off-diagonal stripes parallel to the main diagonal indicate parallel β-sheets; stripes perpendicular to it indicate antiparallel β-sheets. The Ramachandran plot scatters every residue's (φ, ψ) pair against the sterically allowed regions. The PAE heatmap renders the predicted-aligned-error matrix.

  · Six rendered views show the 3D structure from the faces of a cube — i.e. along ±x, ±y, ±z. Rendering representation is drawn randomly per protein from cartoon (secondary-structure ribbons), sticks (backbone bonds), or molecular surface; coloring is either N→C rainbow (blue at the N-terminus through red at the C-terminus) or one color per chain.